Protein AF-A0A2V8EQD6-F1 (afdb_monomer_lite)

Secondary structure (DSSP, 8-state):
--GGGGT------TTSS---PPPTT-S-SSPPPPHHHHHHHHHH-PPPEEEEE-SPPPHHHHHHHHH-HHHHHHHHHHHHHHTTT----EEEEE-

Radius of gyration: 15.4 Å; chains: 1; bounding box: 42×26×34 Å

Sequence (95 aa):
HLWLRKGHALIVFPAGEVAHGPIEDACRGESAWKPTMARLASATGAPIVRAHIEGGNSTLFYAAGRVHPALRTALLARELLKKRGAAIKVRLRPS

Structure (mmCIF, N/CA/C/O backbone):
data_AF-A0A2V8EQD6-F1
#
_entry.id   AF-A0A2V8EQD6-F1
#
loop_
_atom_site.group_PDB
_atom_site.id
_atom_site.type_symbol
_atom_site.label_atom_id
_atom_site.label_alt_id
_atom_site.label_comp_id
_atom_site.label_asym_id
_atom_site.label_entity_id
_atom_site.label_seq_id
_atom_site.pdbx_PDB_ins_code
_atom_site.Cartn_x
_atom_site.Cartn_y
_atom_site.Cartn_z
_atom_site.occupancy
_atom_site.B_iso_or_equiv
_atom_site.auth_seq_id
_atom_site.auth_comp_id
_atom_site.auth_asym_id
_atom_site.auth_atom_id
_atom_site.pdbx_PDB_model_num
ATOM 1 N N . HIS A 1 1 ? -17.131 15.818 10.036 1.00 55.66 1 HIS A N 1
ATOM 2 C CA . HIS A 1 1 ? -17.531 14.406 10.253 1.00 55.66 1 HIS A CA 1
ATOM 3 C C . HIS A 1 1 ? -16.509 13.493 9.576 1.00 55.66 1 HIS A C 1
ATOM 5 O O . HIS A 1 1 ? -16.324 13.627 8.375 1.00 55.66 1 HIS A O 1
ATOM 11 N N . LEU A 1 2 ? -15.811 12.617 10.309 1.00 73.31 2 LEU A N 1
ATOM 12 C CA . LEU A 1 2 ? -14.792 11.719 9.734 1.00 73.31 2 LEU A CA 1
ATOM 13 C C . LEU A 1 2 ? -15.460 10.646 8.851 1.00 73.31 2 LEU A C 1
ATOM 15 O O . LEU A 1 2 ? -16.293 9.894 9.348 1.00 73.31 2 LEU A O 1
ATOM 19 N N . TRP A 1 3 ? -15.098 10.574 7.563 1.00 85.44 3 TRP A N 1
ATOM 20 C CA . TRP A 1 3 ? -15.656 9.640 6.562 1.00 85.44 3 TRP A CA 1
ATOM 21 C C . TRP A 1 3 ? -15.576 8.174 7.021 1.00 85.44 3 TRP A C 1
ATOM 23 O O . TRP A 1 3 ? -16.562 7.449 6.971 1.00 85.44 3 TRP A O 1
ATOM 33 N N . LEU A 1 4 ? -14.452 7.778 7.620 1.00 80.69 4 LEU A N 1
ATOM 34 C CA . LEU A 1 4 ? -14.254 6.435 8.177 1.00 80.69 4 LEU A CA 1
ATOM 35 C C . LEU A 1 4 ? -15.270 6.049 9.267 1.00 80.69 4 LEU A C 1
ATOM 37 O O . LEU A 1 4 ? -15.667 4.893 9.352 1.00 80.69 4 LEU A O 1
ATOM 41 N N . ARG A 1 5 ? -15.773 7.011 10.055 1.00 79.88 5 ARG A N 1
ATOM 42 C CA . ARG A 1 5 ? -16.781 6.738 11.100 1.00 79.88 5 ARG A CA 1
ATOM 43 C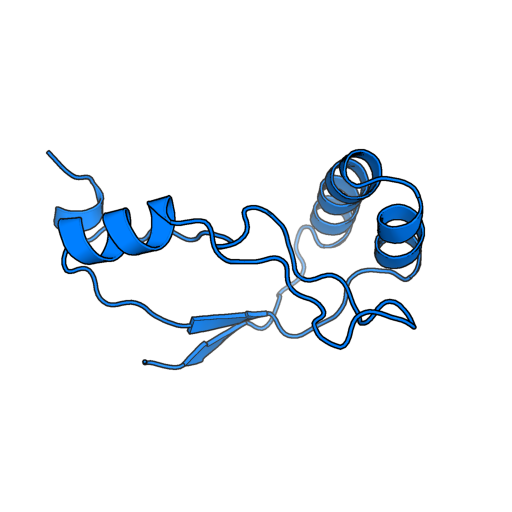 C . ARG A 1 5 ? -18.164 6.396 10.535 1.00 79.88 5 ARG A C 1
ATOM 45 O O . ARG A 1 5 ? -19.039 6.009 11.297 1.00 79.88 5 ARG A O 1
ATOM 52 N N . LYS A 1 6 ? -18.374 6.546 9.224 1.00 84.06 6 LYS A N 1
ATOM 53 C CA . LYS A 1 6 ? -19.617 6.177 8.530 1.00 84.06 6 LYS A CA 1
ATOM 54 C C . LYS A 1 6 ? -19.573 4.764 7.922 1.00 84.06 6 LYS A C 1
ATOM 56 O O . LYS A 1 6 ? -20.428 4.440 7.109 1.00 84.06 6 LYS A O 1
ATOM 61 N N . GLY A 1 7 ? -18.584 3.940 8.284 1.00 82.50 7 GLY A N 1
ATOM 62 C CA . GLY A 1 7 ? -18.456 2.563 7.785 1.00 82.50 7 GLY A CA 1
ATOM 63 C C . GLY A 1 7 ? -17.787 2.444 6.411 1.00 82.50 7 GLY A C 1
ATOM 64 O O . GLY A 1 7 ? -17.873 1.403 5.770 1.00 82.50 7 GLY A O 1
ATOM 65 N N . HIS A 1 8 ? -17.124 3.502 5.943 1.00 87.62 8 HIS A N 1
ATOM 66 C CA . HIS A 1 8 ? -16.340 3.459 4.713 1.00 87.62 8 HIS A CA 1
ATOM 67 C C . HIS A 1 8 ? -14.940 2.860 4.940 1.00 87.62 8 HIS A C 1
ATOM 69 O O . HIS A 1 8 ? -14.450 2.819 6.067 1.00 87.62 8 HIS A O 1
ATOM 75 N N . ALA A 1 9 ? -14.270 2.446 3.859 1.00 85.94 9 ALA A N 1
ATOM 76 C CA . ALA A 1 9 ? -12.943 1.833 3.903 1.00 85.94 9 ALA A CA 1
ATOM 77 C C . ALA A 1 9 ? -11.885 2.718 3.233 1.00 85.94 9 ALA A C 1
ATOM 79 O O . ALA A 1 9 ? -12.084 3.207 2.123 1.00 85.94 9 ALA A O 1
ATOM 80 N N . LEU A 1 10 ? -10.738 2.886 3.892 1.00 86.56 10 LEU A N 1
ATOM 81 C CA . LEU A 1 10 ? -9.582 3.595 3.348 1.00 86.56 10 LEU A CA 1
ATOM 82 C C . LEU A 1 10 ? -8.429 2.615 3.141 1.00 86.56 10 LEU A C 1
ATOM 84 O O . LEU A 1 10 ? -7.993 1.957 4.083 1.00 86.56 10 LEU A O 1
ATOM 88 N N . ILE A 1 11 ? -7.909 2.568 1.917 1.00 86.12 11 ILE A N 1
ATOM 89 C CA . ILE A 1 11 ? -6.709 1.807 1.569 1.00 86.12 11 ILE A CA 1
ATOM 90 C C . ILE A 1 11 ? -5.559 2.798 1.430 1.00 86.12 11 ILE A C 1
ATOM 92 O O . ILE A 1 11 ? -5.640 3.742 0.646 1.00 86.12 11 ILE A O 1
ATOM 96 N N . VAL A 1 12 ? -4.492 2.590 2.198 1.00 84.81 12 VAL A N 1
ATOM 97 C CA . VAL A 1 12 ? -3.318 3.469 2.212 1.00 84.81 12 VAL A CA 1
ATOM 98 C C . VAL A 1 12 ? -2.036 2.659 2.269 1.00 84.81 12 VAL A C 1
ATOM 100 O O . VAL A 1 12 ? -1.952 1.650 2.967 1.00 84.81 12 VAL A O 1
ATOM 103 N N . PHE A 1 13 ? -1.009 3.152 1.581 1.00 84.62 13 PHE A N 1
ATOM 104 C CA . PHE A 1 13 ? 0.363 2.734 1.832 1.00 84.62 13 PHE A CA 1
ATOM 105 C C . PHE A 1 13 ? 0.914 3.576 2.984 1.00 84.62 13 PHE A C 1
ATOM 107 O O . PHE A 1 13 ? 1.012 4.797 2.840 1.00 84.62 13 PHE A O 1
ATOM 114 N N . PRO A 1 14 ? 1.271 2.977 4.130 1.00 79.00 14 PRO A N 1
ATOM 115 C CA . PRO A 1 14 ? 1.558 3.745 5.338 1.00 79.00 14 PRO A CA 1
ATOM 116 C C . PRO A 1 14 ? 2.838 4.588 5.239 1.00 79.00 14 PRO A C 1
ATOM 118 O O . PRO A 1 14 ? 2.937 5.643 5.865 1.00 79.00 14 PRO A O 1
ATOM 121 N N . ALA A 1 15 ? 3.794 4.169 4.408 1.00 80.19 15 ALA A N 1
ATOM 122 C CA . ALA A 1 15 ? 4.981 4.951 4.068 1.00 80.19 15 ALA A CA 1
ATOM 123 C C . ALA A 1 15 ? 4.720 6.015 2.977 1.00 80.19 15 ALA A C 1
ATOM 125 O O . ALA A 1 15 ? 5.551 6.884 2.729 1.00 80.19 15 ALA A O 1
ATOM 126 N N . GLY A 1 16 ? 3.549 5.990 2.331 1.00 73.06 16 GLY A N 1
ATOM 127 C CA . GLY A 1 16 ? 3.227 6.819 1.166 1.00 73.06 16 GLY A CA 1
ATOM 128 C C . GLY A 1 16 ? 3.807 6.300 -0.153 1.00 73.06 16 GLY A C 1
ATOM 129 O O . GLY A 1 16 ? 3.717 6.984 -1.166 1.00 73.06 16 GLY A O 1
ATOM 130 N N . GLU A 1 17 ? 4.384 5.103 -0.143 1.00 72.81 17 GLU A N 1
ATOM 131 C CA . GLU A 1 17 ? 4.990 4.444 -1.294 1.00 72.81 17 GLU A CA 1
ATOM 132 C C . GLU A 1 17 ? 4.785 2.930 -1.217 1.00 72.81 17 GLU A C 1
ATOM 134 O O . GLU A 1 17 ? 4.517 2.382 -0.147 1.00 72.81 17 GLU A O 1
ATOM 139 N N . VAL A 1 18 ? 4.901 2.257 -2.359 1.00 73.06 18 VAL A N 1
ATOM 140 C CA . VAL A 1 18 ? 4.884 0.793 -2.410 1.00 73.06 18 VAL A CA 1
ATOM 141 C C . VA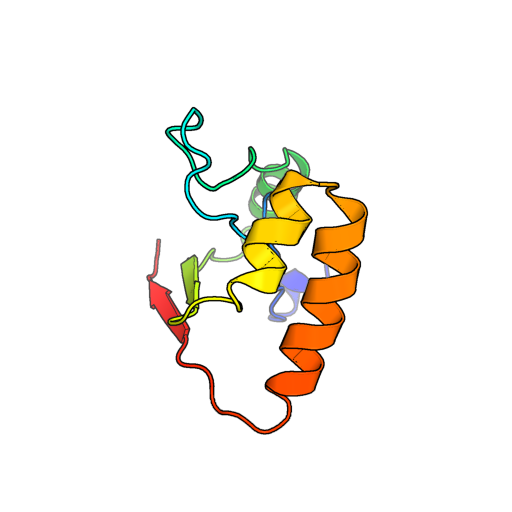L A 1 18 ? 6.228 0.231 -1.958 1.00 73.06 18 VAL A C 1
ATOM 143 O O . VAL A 1 18 ? 7.273 0.840 -2.204 1.00 73.06 18 VAL A O 1
ATOM 146 N N . ALA A 1 19 ? 6.195 -0.951 -1.341 1.00 71.25 19 ALA A N 1
ATOM 147 C CA . ALA A 1 19 ? 7.400 -1.668 -0.949 1.00 71.25 19 ALA A CA 1
ATOM 148 C C . ALA A 1 19 ? 8.349 -1.832 -2.148 1.00 71.25 19 ALA A C 1
ATOM 150 O O . ALA A 1 19 ? 7.942 -2.180 -3.264 1.00 71.25 19 ALA A O 1
ATOM 151 N N . HIS A 1 20 ? 9.624 -1.566 -1.909 1.00 66.69 20 HIS A N 1
ATO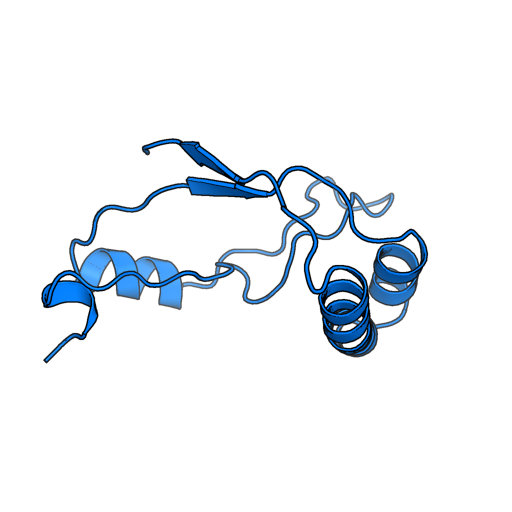M 152 C CA . HIS A 1 20 ? 10.701 -1.753 -2.867 1.00 66.69 20 HIS A CA 1
ATOM 153 C C . HIS A 1 20 ? 11.510 -2.960 -2.395 1.00 66.69 20 HIS A C 1
ATOM 155 O O . HIS A 1 20 ? 11.777 -3.090 -1.209 1.00 66.69 20 HIS A O 1
ATOM 161 N N . GLY A 1 21 ? 11.853 -3.894 -3.288 1.00 61.78 21 GLY A N 1
ATOM 162 C CA . GLY A 1 21 ? 12.639 -5.072 -2.899 1.00 61.78 21 GLY A CA 1
ATOM 163 C C . GLY A 1 21 ? 13.934 -4.682 -2.166 1.00 61.78 21 GLY A C 1
ATOM 164 O O . GLY A 1 21 ? 14.352 -3.523 -2.273 1.00 61.78 21 GLY A O 1
ATOM 165 N N . PRO A 1 22 ? 14.567 -5.613 -1.425 1.00 55.28 22 PRO A N 1
ATOM 166 C CA . PRO A 1 22 ? 15.825 -5.328 -0.745 1.00 55.28 22 PRO A CA 1
ATOM 167 C C . PRO A 1 22 ? 16.825 -4.772 -1.765 1.00 55.28 22 PRO A C 1
ATOM 169 O O . PRO A 1 22 ? 17.143 -5.406 -2.772 1.00 55.28 22 PRO A O 1
ATOM 172 N N . ILE A 1 23 ? 17.240 -3.531 -1.540 1.00 55.00 23 ILE A N 1
ATOM 173 C CA . ILE A 1 23 ? 18.435 -2.968 -2.162 1.00 55.00 23 ILE A CA 1
ATOM 174 C C . ILE A 1 23 ? 19.591 -3.575 -1.364 1.00 55.00 23 ILE A C 1
ATOM 176 O O . ILE A 1 23 ? 19.427 -3.772 -0.164 1.00 55.00 23 ILE A O 1
ATOM 180 N N . GLU A 1 24 ? 20.699 -3.929 -2.013 1.00 49.62 24 GLU A N 1
ATOM 181 C CA . GLU A 1 24 ? 21.772 -4.777 -1.457 1.00 49.62 24 GLU A CA 1
ATOM 182 C C . GLU A 1 24 ? 22.319 -4.319 -0.084 1.00 49.62 24 GLU A C 1
ATOM 184 O O . GLU A 1 24 ? 22.828 -5.152 0.657 1.00 49.62 24 GLU A O 1
ATOM 189 N N . ASP A 1 25 ? 22.070 -3.066 0.325 1.00 46.34 25 ASP A N 1
ATOM 190 C CA . ASP 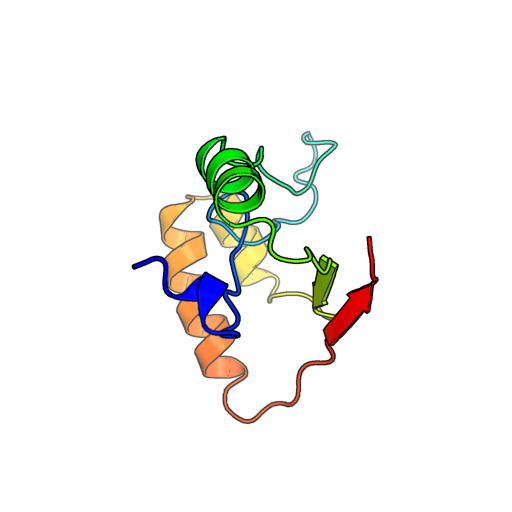A 1 25 ? 22.464 -2.494 1.623 1.00 46.34 25 ASP A CA 1
ATOM 191 C C . ASP A 1 25 ? 21.307 -2.169 2.600 1.00 46.34 25 ASP A C 1
ATOM 193 O O . ASP A 1 25 ? 21.532 -1.677 3.707 1.00 46.34 25 ASP A O 1
ATOM 197 N N . ALA A 1 26 ? 20.045 -2.420 2.233 1.00 49.38 26 ALA A N 1
ATOM 198 C CA . ALA A 1 26 ? 18.877 -2.104 3.057 1.00 49.38 26 ALA A CA 1
ATOM 199 C C . ALA A 1 26 ? 18.141 -3.379 3.494 1.00 49.38 26 ALA A C 1
ATOM 201 O O . ALA A 1 26 ? 17.288 -3.907 2.780 1.00 49.38 26 ALA A O 1
ATOM 202 N N . CYS A 1 27 ? 18.383 -3.817 4.735 1.00 45.28 27 CYS A N 1
ATOM 203 C CA . CYS A 1 27 ? 17.688 -4.939 5.390 1.00 45.28 27 CYS A CA 1
ATOM 204 C C . CYS A 1 27 ? 16.152 -4.786 5.495 1.00 45.28 27 CYS A C 1
ATOM 206 O O . CYS A 1 27 ? 15.475 -5.681 5.998 1.00 45.28 27 CYS A O 1
ATOM 208 N N . ARG A 1 28 ? 15.575 -3.660 5.058 1.00 52.91 28 ARG A N 1
ATOM 209 C CA . ARG A 1 28 ? 14.131 -3.407 5.030 1.00 52.91 28 ARG A CA 1
ATOM 210 C C . ARG A 1 28 ? 13.727 -2.859 3.665 1.00 52.91 28 ARG A C 1
ATOM 212 O O . ARG A 1 28 ? 14.058 -1.732 3.321 1.00 52.91 28 ARG A O 1
ATOM 219 N N . GLY A 1 29 ? 12.953 -3.646 2.922 1.00 60.16 29 GLY 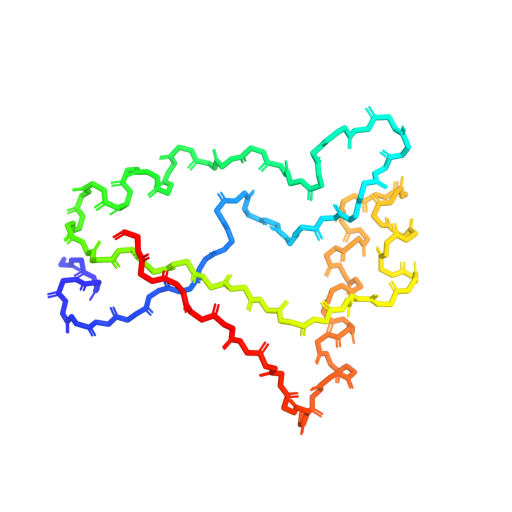A N 1
ATOM 220 C CA . GLY A 1 29 ? 12.311 -3.242 1.664 1.00 60.16 29 GLY A CA 1
ATOM 221 C C . GLY A 1 29 ? 11.111 -2.294 1.829 1.00 60.16 29 GLY A C 1
ATOM 222 O O . GLY A 1 29 ? 10.245 -2.212 0.958 1.00 60.16 29 GLY A O 1
ATOM 223 N N . GLU A 1 30 ? 11.007 -1.613 2.971 1.00 64.88 30 GLU A N 1
ATOM 224 C CA . GLU A 1 30 ? 9.912 -0.695 3.272 1.00 64.88 30 GLU A CA 1
ATOM 225 C C . GLU A 1 30 ? 10.434 0.553 3.984 1.00 64.88 30 GLU A C 1
ATOM 227 O O . GLU A 1 30 ? 11.142 0.468 4.991 1.00 64.88 30 GLU A O 1
ATOM 232 N N . SER A 1 31 ? 10.029 1.714 3.473 1.00 72.38 31 SER A N 1
ATOM 233 C CA . SER A 1 31 ? 10.198 3.002 4.140 1.00 72.38 31 SER A CA 1
ATOM 234 C C . SER A 1 31 ? 9.415 3.078 5.459 1.00 72.38 31 SER A C 1
ATOM 236 O O . SER A 1 31 ? 8.407 2.394 5.661 1.00 72.38 31 SER A O 1
ATOM 238 N N . ALA A 1 32 ? 9.859 3.954 6.366 1.00 78.38 32 ALA A N 1
ATOM 239 C CA . ALA A 1 32 ? 9.197 4.167 7.650 1.00 78.38 32 ALA A CA 1
ATOM 240 C C . ALA A 1 32 ? 7.750 4.662 7.474 1.00 78.38 32 ALA A C 1
ATOM 242 O O . ALA A 1 32 ? 7.448 5.501 6.621 1.00 78.38 32 ALA A O 1
ATOM 243 N N . TRP A 1 33 ? 6.843 4.161 8.312 1.00 82.81 33 TRP A N 1
ATOM 244 C CA . TRP A 1 33 ? 5.447 4.589 8.300 1.00 82.81 33 TRP A CA 1
ATOM 245 C C . TRP A 1 33 ? 5.326 6.051 8.732 1.00 82.81 33 TRP A C 1
ATOM 247 O O . TRP A 1 33 ? 5.943 6.484 9.706 1.00 82.81 33 TRP A O 1
ATOM 257 N N . LYS A 1 34 ? 4.484 6.819 8.037 1.00 83.62 34 LYS A N 1
ATOM 258 C CA . LYS A 1 34 ? 4.258 8.226 8.376 1.00 83.62 34 LYS A CA 1
ATOM 259 C C . LYS A 1 34 ? 3.442 8.337 9.676 1.00 83.62 34 LYS A C 1
ATOM 261 O O . LYS A 1 34 ? 2.384 7.706 9.766 1.00 83.62 34 LYS A O 1
ATOM 266 N N . PRO A 1 35 ? 3.822 9.204 10.640 1.00 85.06 35 PRO A N 1
ATOM 267 C CA . PRO A 1 35 ? 3.080 9.401 11.896 1.00 85.06 35 PRO A CA 1
ATOM 268 C C . PRO A 1 35 ? 1.602 9.768 11.705 1.00 85.06 35 PRO A C 1
ATOM 270 O O . PRO A 1 35 ? 0.756 9.446 12.538 1.00 85.06 35 PRO A O 1
ATOM 273 N N . THR A 1 36 ? 1.266 10.409 10.583 1.00 85.44 36 THR A N 1
ATOM 274 C CA . THR A 1 36 ? -0.112 10.738 10.195 1.00 85.44 36 THR A CA 1
ATOM 275 C C . THR A 1 36 ? -1.017 9.506 10.132 1.00 85.44 36 THR A C 1
ATOM 277 O O . THR A 1 36 ? -2.192 9.606 10.470 1.00 85.44 36 THR A O 1
ATOM 280 N N . MET A 1 37 ? -0.488 8.340 9.749 1.00 82.81 37 MET A N 1
ATOM 281 C CA . MET A 1 37 ? -1.271 7.101 9.676 1.00 82.81 37 MET A CA 1
ATOM 282 C C . MET A 1 37 ? -1.624 6.573 11.064 1.00 82.81 37 MET A C 1
ATOM 284 O O . MET A 1 37 ? -2.774 6.213 11.303 1.00 82.81 37 MET A O 1
ATOM 288 N N . ALA A 1 38 ? -0.674 6.623 12.003 1.00 82.38 38 ALA A N 1
ATOM 289 C CA . ALA A 1 38 ? -0.935 6.291 13.401 1.00 82.38 38 ALA A CA 1
ATOM 290 C C . ALA A 1 38 ? -1.986 7.237 14.005 1.00 82.38 38 ALA A C 1
ATOM 292 O O . ALA A 1 38 ? -2.945 6.785 14.622 1.00 82.38 38 ALA A O 1
ATOM 293 N N . ARG A 1 39 ? -1.874 8.547 13.740 1.00 86.31 39 ARG A N 1
ATOM 294 C CA . ARG A 1 39 ? -2.866 9.540 14.186 1.00 86.31 39 ARG A CA 1
ATOM 295 C C . ARG A 1 39 ? -4.259 9.278 13.612 1.00 86.31 39 ARG A C 1
ATOM 297 O O . ARG A 1 39 ? -5.237 9.396 14.342 1.00 86.31 39 ARG A O 1
ATOM 304 N N . LEU A 1 40 ? -4.362 8.916 12.331 1.00 83.94 40 LEU A N 1
ATOM 305 C CA . LEU A 1 40 ? -5.643 8.610 11.688 1.00 83.94 40 LEU A CA 1
ATOM 306 C C . LEU A 1 40 ? -6.297 7.362 12.291 1.00 83.94 40 LEU A C 1
ATOM 308 O O . LEU A 1 40 ? -7.498 7.371 12.567 1.00 83.94 40 LEU A O 1
ATOM 312 N N . ALA A 1 41 ? -5.510 6.313 12.531 1.00 83.94 41 ALA A N 1
ATOM 313 C CA . ALA A 1 41 ? -5.979 5.108 13.202 1.00 83.94 41 ALA A CA 1
ATOM 314 C C . ALA A 1 41 ? -6.512 5.424 14.607 1.00 83.94 41 ALA A C 1
ATOM 316 O O . ALA A 1 41 ? -7.668 5.128 14.909 1.00 83.94 41 ALA A O 1
ATOM 317 N N . SER A 1 42 ? -5.716 6.116 15.430 1.00 85.56 42 SER A N 1
ATOM 318 C CA . SER A 1 42 ? -6.111 6.496 16.791 1.00 85.56 42 SER A CA 1
ATOM 319 C C . SER A 1 42 ? -7.339 7.409 16.823 1.00 85.56 42 SER A C 1
ATOM 321 O O . SER A 1 42 ? -8.215 7.221 17.658 1.00 85.56 42 SER A O 1
ATOM 323 N N . ALA A 1 43 ? -7.441 8.379 15.908 1.00 86.12 43 ALA A N 1
ATOM 324 C CA . ALA A 1 43 ? -8.546 9.339 15.888 1.00 86.12 43 ALA A CA 1
ATOM 325 C C . ALA A 1 43 ? -9.879 8.741 15.410 1.00 86.12 43 ALA A C 1
ATOM 327 O O . ALA A 1 43 ? -10.944 9.280 15.718 1.00 86.12 43 ALA A O 1
ATOM 328 N N . THR A 1 44 ? -9.840 7.670 14.612 1.00 85.69 44 THR A N 1
ATOM 329 C CA . THR A 1 44 ? -11.053 7.058 14.049 1.00 85.69 44 THR A CA 1
ATOM 330 C C . THR A 1 44 ? -11.532 5.840 14.820 1.00 85.69 44 THR A C 1
ATOM 332 O O . THR A 1 44 ? -12.719 5.531 14.735 1.00 85.69 44 THR A O 1
ATOM 335 N N . GLY A 1 45 ? -10.642 5.157 15.550 1.00 83.75 45 GLY A N 1
ATOM 336 C CA . GLY A 1 45 ? -10.948 3.875 16.189 1.00 83.75 45 GLY A CA 1
ATOM 337 C C . GLY A 1 45 ? -11.321 2.780 15.184 1.00 83.75 45 GLY A C 1
ATOM 338 O O . GLY A 1 45 ? -11.915 1.776 15.567 1.00 83.75 45 GLY A O 1
ATOM 339 N N . ALA A 1 46 ? -11.033 2.986 13.894 1.00 85.19 46 ALA A N 1
ATOM 340 C CA . ALA A 1 46 ? -11.384 2.040 12.849 1.00 85.19 46 ALA A CA 1
ATOM 341 C C . ALA A 1 46 ? -10.504 0.780 12.955 1.00 85.19 46 ALA A C 1
ATOM 343 O O . ALA A 1 46 ? -9.301 0.901 13.212 1.00 85.19 46 ALA A O 1
ATOM 344 N N . PRO A 1 47 ? -11.066 -0.421 12.726 1.00 84.69 47 PRO A N 1
ATOM 345 C CA . PRO A 1 47 ? -10.283 -1.648 12.700 1.00 84.69 47 PRO A CA 1
ATOM 346 C C . PRO A 1 47 ? -9.242 -1.581 11.579 1.00 84.69 47 PRO A C 1
ATOM 348 O O . PRO A 1 47 ? -9.552 -1.232 10.438 1.00 84.69 47 PRO A O 1
ATOM 351 N N . ILE A 1 48 ? -7.997 -1.923 11.906 1.00 85.94 48 ILE A N 1
ATOM 352 C CA . ILE A 1 48 ? -6.903 -1.977 10.939 1.00 85.94 48 ILE A CA 1
ATOM 353 C C . ILE A 1 48 ? -6.803 -3.407 10.419 1.00 85.94 48 ILE A C 1
ATOM 355 O O . ILE A 1 48 ? -6.731 -4.357 11.188 1.00 85.94 48 ILE A O 1
ATOM 359 N N . VAL A 1 49 ? -6.766 -3.566 9.099 1.00 86.88 49 VAL A N 1
ATOM 360 C CA . VAL A 1 49 ? -6.543 -4.866 8.461 1.00 86.88 49 VAL A CA 1
ATOM 361 C C . VAL A 1 49 ? -5.278 -4.779 7.629 1.00 86.88 49 VAL A C 1
ATOM 363 O O . VAL A 1 49 ? -5.130 -3.883 6.796 1.00 86.88 49 VAL A O 1
ATOM 366 N N . ARG A 1 50 ? -4.350 -5.716 7.838 1.00 84.12 50 ARG A N 1
ATOM 367 C CA . ARG A 1 50 ? -3.135 -5.791 7.024 1.00 84.12 50 ARG A CA 1
ATOM 368 C C . ARG A 1 50 ? -3.469 -6.479 5.708 1.00 84.12 50 ARG A C 1
ATOM 370 O O . ARG A 1 50 ? -3.930 -7.617 5.708 1.00 84.12 50 ARG A O 1
ATOM 377 N N . ALA A 1 51 ? -3.202 -5.812 4.592 1.00 85.62 51 ALA A N 1
ATOM 378 C CA . ALA A 1 51 ? -3.368 -6.375 3.259 1.00 85.62 51 ALA A CA 1
ATOM 379 C C . ALA A 1 51 ? -1.998 -6.638 2.623 1.00 85.62 51 ALA A C 1
ATOM 381 O O . ALA A 1 51 ? -1.175 -5.732 2.519 1.00 85.62 51 ALA A O 1
ATOM 382 N N . HIS A 1 52 ? -1.761 -7.874 2.186 1.00 82.31 52 HIS A N 1
ATOM 383 C CA . HIS A 1 52 ? -0.597 -8.249 1.389 1.00 82.31 52 HIS A CA 1
ATOM 384 C C . HIS A 1 52 ? -1.047 -8.578 -0.033 1.00 82.31 52 HIS A C 1
ATOM 386 O O . HIS A 1 52 ? -1.855 -9.484 -0.235 1.00 82.31 52 HIS A O 1
ATOM 392 N N . ILE A 1 53 ? -0.534 -7.843 -1.013 1.00 81.56 53 ILE A N 1
ATOM 393 C CA . ILE A 1 53 ? -0.810 -8.094 -2.428 1.00 81.56 53 ILE A CA 1
ATOM 394 C C . ILE A 1 53 ? 0.200 -9.139 -2.907 1.00 81.56 53 ILE A C 1
ATOM 396 O O . ILE A 1 53 ? 1.402 -8.893 -2.863 1.00 81.56 53 ILE A O 1
ATOM 400 N N . GLU A 1 54 ? -0.278 -10.307 -3.334 1.00 75.56 54 GLU A N 1
ATOM 401 C CA . GLU A 1 54 ? 0.581 -11.350 -3.894 1.00 75.56 54 GLU A CA 1
ATOM 402 C C . GLU A 1 54 ? 1.046 -10.943 -5.302 1.00 75.56 54 GLU A C 1
ATOM 404 O O . GLU A 1 54 ? 0.242 -10.586 -6.168 1.00 75.56 54 GLU A O 1
ATOM 409 N N . GLY A 1 55 ? 2.359 -11.024 -5.532 1.00 68.44 55 GLY A N 1
ATOM 410 C CA . GLY A 1 55 ? 3.002 -10.724 -6.811 1.00 68.44 55 GLY A CA 1
ATOM 411 C C . GLY A 1 55 ? 4.014 -9.579 -6.732 1.00 68.44 55 GLY A C 1
ATOM 412 O O . GLY A 1 55 ? 3.954 -8.719 -5.860 1.00 68.44 55 GLY A O 1
ATOM 413 N N . GLY A 1 56 ? 4.966 -9.579 -7.664 1.00 68.12 56 GLY A N 1
ATOM 414 C CA . GLY A 1 56 ? 5.960 -8.516 -7.815 1.00 68.12 56 GLY A CA 1
ATOM 415 C C . GLY A 1 56 ? 5.560 -7.472 -8.858 1.00 68.12 56 GLY A C 1
ATOM 416 O O . GLY A 1 56 ? 4.650 -7.677 -9.677 1.00 68.12 56 GLY A O 1
ATOM 417 N N . ASN A 1 57 ? 6.273 -6.349 -8.845 1.00 70.56 57 ASN A N 1
ATOM 418 C CA . ASN A 1 57 ? 6.340 -5.450 -9.996 1.00 70.56 57 ASN A CA 1
ATOM 419 C C . ASN A 1 57 ? 7.435 -5.929 -10.963 1.00 70.56 57 ASN A C 1
ATOM 421 O O . ASN A 1 57 ? 8.240 -6.795 -10.621 1.00 70.56 57 ASN A O 1
ATOM 425 N N . SER A 1 58 ? 7.462 -5.405 -12.188 1.00 66.50 58 SER A N 1
ATOM 426 C CA . SER A 1 58 ? 8.500 -5.781 -13.153 1.00 66.50 58 SER A CA 1
ATOM 427 C C . SER A 1 58 ? 9.915 -5.421 -12.674 1.00 66.50 58 SER A C 1
ATOM 429 O O . SER A 1 58 ? 10.116 -4.504 -11.878 1.00 66.50 58 SER A O 1
ATOM 431 N N . THR A 1 59 ? 10.935 -6.093 -13.211 1.00 63.78 59 THR A N 1
ATOM 432 C CA . THR A 1 59 ? 12.349 -5.769 -12.945 1.00 63.78 59 THR A CA 1
ATOM 433 C C . THR A 1 59 ? 12.671 -4.298 -13.234 1.00 63.78 59 THR A C 1
ATOM 435 O O . THR A 1 59 ? 13.453 -3.686 -12.512 1.00 63.78 59 THR A O 1
ATOM 438 N N . LEU A 1 60 ? 12.007 -3.699 -14.233 1.00 63.34 60 LEU A N 1
ATOM 439 C CA . LEU A 1 60 ? 12.130 -2.280 -14.579 1.00 63.34 60 LEU A CA 1
ATOM 440 C C . LEU A 1 60 ? 11.632 -1.358 -13.455 1.00 63.34 60 LEU A C 1
ATOM 442 O O . LEU A 1 60 ? 12.242 -0.323 -13.201 1.00 63.34 60 LEU A O 1
ATOM 446 N N . PHE A 1 61 ? 10.560 -1.738 -12.755 1.00 70.44 61 PHE A N 1
ATOM 447 C CA . PHE A 1 61 ? 10.055 -0.997 -11.599 1.00 70.44 61 PHE A CA 1
ATOM 448 C C . PHE A 1 61 ? 11.090 -0.947 -10.467 1.00 70.44 61 PHE A C 1
ATOM 450 O O . PHE A 1 61 ? 11.363 0.120 -9.912 1.00 70.44 61 PHE A O 1
ATOM 457 N N . TYR A 1 62 ? 11.703 -2.091 -10.154 1.00 69.12 62 TYR A N 1
ATOM 458 C CA . TYR A 1 62 ? 12.738 -2.163 -9.123 1.00 69.12 62 TYR A CA 1
ATOM 459 C C . TYR A 1 62 ? 14.034 -1.464 -9.555 1.00 69.12 62 TYR A C 1
ATOM 461 O O . TYR A 1 62 ? 14.650 -0.779 -8.743 1.00 69.12 62 TYR A O 1
ATOM 469 N N . ALA A 1 63 ? 14.427 -1.567 -10.829 1.00 63.09 63 ALA A N 1
ATOM 470 C CA . ALA A 1 63 ? 15.585 -0.857 -11.374 1.00 63.09 63 ALA A CA 1
ATOM 471 C C . ALA A 1 63 ? 15.400 0.667 -11.326 1.00 63.09 63 ALA A C 1
ATOM 473 O O . ALA A 1 63 ? 16.278 1.377 -10.849 1.00 63.09 63 ALA A O 1
ATOM 474 N N . ALA A 1 64 ? 14.238 1.182 -11.726 1.00 64.81 64 ALA A N 1
ATOM 475 C CA . ALA A 1 64 ? 13.974 2.616 -11.683 1.00 64.81 64 ALA A CA 1
ATOM 476 C C . ALA A 1 64 ? 13.854 3.176 -10.260 1.00 64.81 64 ALA A C 1
ATOM 478 O O . ALA A 1 64 ? 14.213 4.328 -10.026 1.00 64.81 64 ALA A O 1
ATOM 479 N N . GLY A 1 65 ? 13.407 2.354 -9.304 1.00 62.00 65 GLY A N 1
ATOM 480 C CA . GLY A 1 65 ? 13.462 2.677 -7.878 1.00 62.00 65 GLY A CA 1
ATOM 481 C C . GLY A 1 65 ? 14.874 2.927 -7.353 1.00 62.00 65 GLY A C 1
ATOM 482 O O . GLY A 1 65 ? 15.023 3.740 -6.447 1.00 62.00 65 GLY A O 1
ATOM 483 N N . ARG A 1 66 ? 15.896 2.301 -7.952 1.00 66.31 66 ARG A N 1
ATOM 484 C CA . ARG A 1 66 ? 17.308 2.573 -7.633 1.00 66.31 66 ARG A CA 1
ATOM 485 C C . ARG A 1 66 ? 17.814 3.884 -8.239 1.00 66.31 66 ARG A C 1
ATOM 487 O O . ARG A 1 66 ? 18.749 4.461 -7.706 1.00 66.31 66 ARG A O 1
ATOM 494 N N . VAL A 1 67 ? 17.204 4.351 -9.332 1.00 68.81 67 VAL A N 1
ATOM 495 C CA . VAL A 1 67 ? 17.616 5.584 -10.024 1.00 68.81 67 VAL A CA 1
ATOM 496 C C . VAL A 1 67 ? 17.008 6.818 -9.363 1.00 68.81 67 VAL A C 1
ATOM 498 O O . VAL A 1 67 ? 17.729 7.761 -9.053 1.00 68.81 67 VAL A O 1
ATOM 501 N N . HIS A 1 68 ? 15.683 6.845 -9.157 1.00 69.12 68 HIS A N 1
ATOM 502 C CA . HIS A 1 68 ? 15.024 7.975 -8.497 1.00 69.12 68 HIS A CA 1
ATOM 503 C C . HIS A 1 68 ? 13.605 7.631 -7.991 1.00 69.12 68 HIS A C 1
ATOM 505 O O . HIS A 1 68 ? 12.810 7.049 -8.743 1.00 69.12 68 HIS A O 1
ATOM 511 N N . PRO A 1 69 ? 13.195 8.083 -6.786 1.00 68.25 69 PRO A N 1
ATOM 512 C CA . PRO A 1 69 ? 11.851 7.840 -6.248 1.00 68.25 69 PRO A CA 1
ATOM 513 C C . PRO A 1 69 ? 10.702 8.302 -7.160 1.00 68.25 69 PRO A C 1
ATOM 515 O O . PRO A 1 69 ? 9.676 7.631 -7.245 1.00 68.25 69 PRO A O 1
ATOM 518 N N . ALA A 1 70 ? 10.869 9.415 -7.884 1.00 73.56 70 ALA A N 1
ATOM 519 C CA . ALA A 1 70 ? 9.851 9.916 -8.818 1.00 73.56 70 ALA A CA 1
ATOM 520 C C . ALA A 1 70 ? 9.667 9.013 -10.055 1.00 73.56 70 ALA A C 1
ATOM 522 O O . ALA A 1 70 ? 8.538 8.797 -10.498 1.00 73.56 70 ALA A O 1
ATOM 523 N N . LEU A 1 71 ? 10.757 8.435 -10.580 1.00 68.44 71 LEU A N 1
ATOM 524 C CA . LEU A 1 71 ? 10.701 7.498 -11.710 1.00 68.44 71 LEU A CA 1
ATOM 525 C C . LEU A 1 71 ? 9.985 6.207 -11.315 1.00 68.44 71 LEU A C 1
ATOM 527 O O . LEU A 1 71 ? 9.190 5.675 -12.089 1.00 68.44 71 LEU A O 1
ATOM 531 N N . ARG A 1 72 ? 10.200 5.745 -10.077 1.00 70.50 72 ARG A N 1
ATOM 532 C CA . ARG A 1 72 ? 9.462 4.619 -9.494 1.00 70.50 72 ARG A CA 1
ATOM 533 C C . ARG A 1 72 ? 7.956 4.875 -9.492 1.00 70.50 72 ARG A C 1
ATOM 535 O O . ARG A 1 72 ? 7.200 4.005 -9.908 1.00 70.50 72 ARG A O 1
ATOM 542 N N . THR A 1 73 ? 7.512 6.062 -9.075 1.00 72.94 73 THR A N 1
ATOM 543 C CA . THR A 1 73 ? 6.084 6.425 -9.072 1.00 72.94 73 THR A CA 1
ATOM 544 C C . THR A 1 73 ? 5.503 6.488 -10.486 1.00 72.94 73 THR A C 1
ATOM 546 O O . THR A 1 73 ? 4.420 5.954 -10.724 1.00 72.94 73 THR A O 1
ATOM 549 N N . ALA A 1 74 ? 6.229 7.065 -11.448 1.00 77.25 74 ALA A N 1
ATOM 550 C CA . ALA A 1 74 ? 5.796 7.096 -12.846 1.00 77.25 74 ALA A CA 1
ATOM 551 C C . ALA A 1 74 ? 5.660 5.680 -13.442 1.00 77.25 74 ALA A C 1
ATOM 553 O O . ALA A 1 74 ? 4.681 5.365 -14.120 1.00 77.25 74 ALA A O 1
ATOM 554 N N . LEU A 1 75 ? 6.608 4.788 -13.141 1.00 75.75 75 LEU A N 1
ATOM 555 C CA . LEU A 1 75 ? 6.558 3.399 -13.595 1.00 75.75 75 LEU A CA 1
ATOM 556 C C . LEU A 1 75 ? 5.536 2.557 -12.834 1.00 75.75 75 LEU A C 1
ATOM 558 O O . LEU A 1 75 ? 4.994 1.626 -13.421 1.00 75.75 75 LEU A O 1
ATOM 562 N N . LEU A 1 76 ? 5.200 2.906 -11.589 1.00 76.88 76 LEU A N 1
ATOM 563 C CA . LEU A 1 76 ? 4.082 2.284 -10.881 1.00 76.88 76 LEU A CA 1
ATOM 564 C C . LEU A 1 76 ? 2.781 2.472 -11.661 1.00 76.88 76 LEU A C 1
ATOM 566 O O . LEU A 1 76 ? 2.060 1.505 -11.887 1.00 76.88 76 LEU A O 1
ATOM 570 N N . ALA A 1 77 ? 2.503 3.696 -12.119 1.00 78.62 77 ALA A N 1
ATOM 571 C CA . ALA A 1 77 ? 1.319 3.974 -12.928 1.00 78.62 77 ALA A CA 1
ATOM 572 C C . ALA A 1 77 ? 1.299 3.108 -14.199 1.00 78.62 77 ALA A C 1
ATOM 574 O O . ALA A 1 77 ? 0.269 2.524 -14.540 1.00 78.62 77 ALA A O 1
ATOM 575 N N . ARG A 1 78 ? 2.456 2.948 -14.854 1.00 79.19 78 ARG A N 1
ATOM 576 C CA . ARG A 1 78 ? 2.611 2.073 -16.025 1.00 79.19 78 ARG A CA 1
ATOM 577 C C . ARG A 1 78 ? 2.375 0.592 -15.702 1.00 79.19 78 ARG A C 1
ATOM 579 O O . ARG A 1 78 ? 1.716 -0.091 -16.480 1.00 79.19 78 ARG A O 1
ATOM 586 N N . GLU A 1 79 ? 2.876 0.089 -14.576 1.00 77.69 79 GLU A N 1
ATOM 587 C CA . GLU A 1 79 ? 2.640 -1.293 -14.127 1.00 77.69 79 GLU A CA 1
ATOM 588 C C . GLU A 1 79 ? 1.161 -1.546 -13.812 1.00 77.69 79 GLU A C 1
ATOM 590 O O . GLU A 1 79 ? 0.616 -2.584 -14.187 1.00 77.69 79 GLU A O 1
ATOM 595 N N . LEU A 1 80 ? 0.485 -0.580 -13.183 1.00 79.94 80 LEU A N 1
ATOM 596 C CA . LEU A 1 80 ? -0.952 -0.655 -12.916 1.00 79.94 80 LEU A CA 1
ATOM 597 C C . LEU A 1 80 ? -1.762 -0.677 -14.218 1.00 79.94 80 LEU A C 1
ATOM 599 O O . LEU A 1 80 ? -2.668 -1.496 -14.359 1.00 79.94 80 LEU A O 1
ATOM 603 N N . LEU A 1 81 ? -1.395 0.157 -15.197 1.00 81.81 81 LEU A N 1
ATOM 604 C CA . LEU A 1 81 ? -1.976 0.135 -16.543 1.00 81.81 81 LEU A CA 1
ATOM 605 C C . LEU A 1 81 ? -1.747 -1.212 -17.243 1.00 81.81 81 LEU A C 1
ATOM 607 O O . LEU A 1 81 ? -2.671 -1.742 -17.855 1.00 81.81 81 LEU A O 1
ATOM 611 N N . LYS A 1 82 ? -0.551 -1.803 -17.114 1.00 78.44 82 LYS A N 1
ATOM 612 C CA . LYS A 1 82 ? -0.234 -3.131 -17.667 1.00 78.44 82 LYS A CA 1
ATOM 613 C C . LYS A 1 82 ? -1.071 -4.244 -17.031 1.00 78.44 82 LYS A C 1
ATOM 615 O O . LYS A 1 82 ? -1.421 -5.203 -17.709 1.00 78.44 82 LYS A O 1
ATOM 620 N N . LYS A 1 83 ? -1.398 -4.121 -15.742 1.00 76.88 83 LYS A N 1
ATOM 621 C CA . LYS A 1 83 ? -2.252 -5.064 -15.001 1.00 76.88 83 LYS A CA 1
ATOM 622 C C . LYS A 1 83 ? -3.747 -4.719 -15.090 1.00 76.88 83 LYS A C 1
ATOM 624 O O . LYS A 1 83 ? -4.553 -5.314 -14.375 1.00 76.88 83 LYS A O 1
ATOM 629 N N . ARG A 1 84 ? -4.155 -3.787 -15.962 1.00 80.50 84 ARG A N 1
ATOM 630 C CA . ARG A 1 84 ? -5.569 -3.443 -16.161 1.00 80.50 84 ARG A CA 1
ATOM 631 C C . ARG A 1 84 ? -6.351 -4.675 -16.626 1.00 80.50 84 ARG A C 1
ATOM 633 O O . ARG A 1 84 ? -6.011 -5.283 -17.633 1.00 80.50 84 ARG A O 1
ATOM 640 N N . GLY A 1 85 ? -7.406 -5.022 -15.891 1.00 79.12 85 GLY A N 1
ATOM 641 C CA . GLY A 1 85 ? -8.231 -6.204 -16.170 1.00 79.12 85 GLY A CA 1
ATOM 642 C C . GLY A 1 85 ? -7.655 -7.526 -15.651 1.00 79.12 85 GLY A C 1
ATOM 643 O O . GLY A 1 85 ? -8.304 -8.556 -15.799 1.00 79.12 85 GLY A O 1
ATOM 644 N N . ALA A 1 86 ? -6.480 -7.516 -15.014 1.00 81.25 86 ALA A N 1
ATOM 645 C CA . ALA A 1 86 ? -5.933 -8.692 -14.349 1.00 81.25 86 ALA A CA 1
ATOM 646 C C . ALA A 1 86 ? -6.471 -8.807 -12.915 1.00 81.25 86 ALA A C 1
ATOM 648 O O . ALA A 1 86 ? -6.551 -7.817 -12.183 1.00 81.25 86 ALA A O 1
ATOM 649 N N . ALA A 1 87 ? -6.790 -10.028 -12.487 1.00 80.25 87 ALA A N 1
ATOM 650 C CA . ALA A 1 87 ? -7.081 -10.307 -11.088 1.00 80.25 87 ALA A CA 1
ATOM 651 C C . ALA A 1 87 ? -5.769 -10.357 -10.290 1.00 80.25 87 ALA A C 1
ATOM 653 O O . ALA A 1 87 ? -4.856 -11.112 -10.626 1.00 80.25 87 ALA A O 1
ATOM 654 N N . ILE A 1 88 ? -5.681 -9.562 -9.223 1.00 82.06 88 ILE A N 1
ATOM 655 C CA . ILE A 1 88 ? -4.590 -9.640 -8.248 1.00 82.06 88 ILE A CA 1
ATOM 656 C C . ILE A 1 88 ? -5.098 -10.318 -6.983 1.00 82.06 88 ILE A C 1
ATOM 658 O O . ILE A 1 88 ? -6.183 -10.016 -6.486 1.00 82.06 88 ILE A O 1
ATOM 662 N N . LYS A 1 89 ? -4.307 -11.244 -6.448 1.00 83.25 89 LYS A N 1
ATOM 663 C CA . LYS A 1 89 ? -4.649 -11.924 -5.205 1.00 83.25 89 LYS A CA 1
ATOM 664 C C . LYS A 1 89 ? -4.195 -11.072 -4.027 1.00 83.25 89 LYS A C 1
ATOM 666 O O . LYS A 1 89 ? -3.024 -10.723 -3.915 1.00 83.25 89 LYS A O 1
ATOM 671 N N . VAL A 1 90 ? -5.132 -10.734 -3.147 1.00 85.00 90 VAL A N 1
ATOM 672 C CA . VAL A 1 90 ? -4.866 -9.957 -1.933 1.00 85.00 90 VAL A CA 1
ATOM 673 C C . VAL A 1 90 ? -5.158 -10.833 -0.727 1.00 85.00 90 VAL A C 1
ATOM 675 O O . VAL A 1 90 ? -6.251 -11.376 -0.590 1.00 85.00 90 VAL A O 1
ATOM 678 N N . ARG A 1 91 ? -4.173 -10.976 0.156 1.00 86.50 91 ARG A N 1
ATOM 679 C CA . ARG A 1 91 ? -4.303 -11.699 1.416 1.00 86.50 91 ARG A CA 1
ATOM 680 C C . ARG A 1 91 ? -4.519 -10.703 2.546 1.00 86.50 91 ARG A C 1
ATOM 682 O O . ARG A 1 91 ? -3.633 -9.904 2.847 1.00 86.50 91 ARG A O 1
ATOM 689 N N . LEU A 1 92 ? -5.685 -10.770 3.175 1.00 87.25 92 LEU A N 1
ATOM 690 C CA . LEU A 1 92 ? -6.005 -9.986 4.362 1.00 87.25 92 LEU A CA 1
ATOM 691 C C . LEU A 1 92 ? -5.595 -10.767 5.612 1.00 87.25 92 LEU A C 1
ATOM 693 O O . LEU A 1 92 ? -5.855 -11.966 5.712 1.00 87.25 92 LEU A O 1
ATOM 697 N N . ARG A 1 93 ? -4.950 -10.095 6.563 1.00 80.44 93 ARG A N 1
ATOM 698 C CA . ARG A 1 93 ? -4.697 -10.615 7.908 1.00 80.44 93 ARG A CA 1
ATOM 699 C C . ARG A 1 93 ? -5.300 -9.650 8.932 1.00 80.44 93 ARG A C 1
ATOM 701 O O . ARG A 1 93 ? -4.915 -8.475 8.916 1.00 80.44 93 ARG A O 1
ATOM 708 N N . PRO A 1 94 ? -6.228 -10.108 9.791 1.00 71.62 94 PRO A N 1
ATOM 709 C CA . PRO A 1 94 ? -6.653 -9.314 10.936 1.00 71.62 94 PRO A CA 1
ATOM 710 C C . PRO A 1 94 ? -5.450 -9.094 11.867 1.00 71.62 94 PRO A C 1
ATOM 712 O O . PRO A 1 94 ? -4.596 -9.978 11.990 1.00 71.62 94 PRO A O 1
ATOM 715 N N . SER A 1 95 ? -5.342 -7.886 12.423 1.00 61.62 95 SER A N 1
ATOM 716 C CA . SER A 1 95 ? -4.332 -7.519 13.425 1.00 61.62 95 SER A CA 1
ATOM 717 C C . SER A 1 95 ? -4.857 -7.690 14.835 1.00 61.62 95 SER A C 1
ATOM 719 O O . SER A 1 95 ? -6.050 -7.361 15.015 1.00 61.62 95 SER A O 1
#

Foldseek 3Di:
DDPVLVVDDDDADQQNDDFAPDDVPDPGSDDDGDVVVVVVCVVRVHFDKDKDWPDDFDPVLNVVVVVDPVSNVVVVVVSVVVCVPPDIDIDIDGD

pLDDT: mean 75.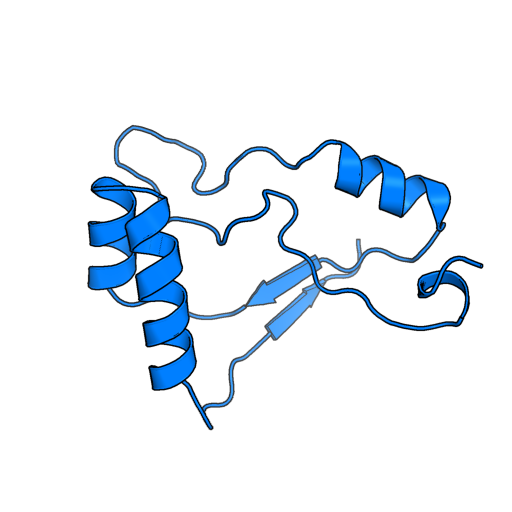19, std 10.47, range [45.28, 87.62]